Protein AF-A0AAV5VAQ1-F1 (afdb_monomer)

Nearest PDB structures (foldseek):
  6s1k-assembly1_I  TM=4.065E-01  e=3.344E+00  Escherichia coli str. K-12 substr. MG1655star

Secondary structure (DSSP, 8-state):
---HHHHHHHHHHHHHHHHHHHHHHHHHHHHHHGGGS-HHHHHHHHHHHHT-S-TT-HHHHHHHHHHHHHHHHHHHHHHHHHHHHT---THHHHHHHHHHHHHHHHHHHHHHHHHHHHHHHHHTT-

Structure (mmCIF, N/CA/C/O backbone):
data_AF-A0AAV5VAQ1-F1
#
_entry.id   AF-A0AAV5VAQ1-F1
#
loop_
_atom_site.group_PDB
_atom_site.id
_atom_site.type_symbol
_atom_site.label_atom_id
_atom_site.label_alt_id
_atom_site.label_comp_id
_atom_site.label_asym_id
_atom_site.label_entity_id
_atom_site.label_seq_id
_atom_site.pdbx_PDB_ins_code
_atom_site.Cartn_x
_atom_site.Cartn_y
_atom_site.Cartn_z
_atom_site.occupancy
_atom_site.B_iso_or_equiv
_atom_site.auth_seq_id
_atom_site.auth_comp_id
_atom_site.auth_asym_id
_atom_site.auth_atom_id
_atom_site.pdbx_PDB_model_num
ATOM 1 N N . ARG A 1 1 ? -19.054 -0.104 41.203 1.00 66.62 1 ARG A N 1
ATOM 2 C CA . ARG A 1 1 ? -19.266 -0.745 39.879 1.00 66.62 1 ARG A CA 1
ATOM 3 C C . ARG A 1 1 ? -19.371 0.367 38.848 1.00 66.62 1 ARG A C 1
ATOM 5 O O . ARG A 1 1 ? -20.098 1.313 39.109 1.00 66.62 1 ARG A O 1
ATOM 12 N N . ILE A 1 2 ? -18.631 0.283 37.744 1.00 75.50 2 ILE A N 1
ATOM 13 C CA . ILE A 1 2 ? -18.758 1.235 36.631 1.00 75.50 2 ILE A CA 1
ATOM 14 C C . ILE A 1 2 ? -20.146 1.049 35.999 1.00 75.50 2 ILE A C 1
ATOM 16 O O . ILE A 1 2 ? -20.552 -0.084 35.738 1.00 75.50 2 ILE A O 1
ATOM 20 N N . GLY A 1 3 ? -20.888 2.143 35.820 1.00 92.00 3 GLY A N 1
ATOM 21 C CA . GLY A 1 3 ? -22.182 2.131 35.137 1.00 92.00 3 GLY A CA 1
ATOM 22 C C . GLY A 1 3 ? -22.026 1.868 33.636 1.00 92.00 3 GLY A C 1
ATOM 23 O O . GLY A 1 3 ? -20.963 2.110 33.064 1.00 92.00 3 GLY A O 1
ATOM 24 N N . LYS A 1 4 ? -23.088 1.384 32.980 1.00 92.75 4 LYS A N 1
ATOM 25 C CA . LYS A 1 4 ? -23.080 1.040 31.543 1.00 92.75 4 LYS A CA 1
ATOM 26 C C . LYS A 1 4 ? -22.614 2.205 30.657 1.00 92.75 4 LYS A C 1
ATOM 28 O O . LYS A 1 4 ? -21.861 1.991 29.713 1.00 92.75 4 LYS A O 1
ATOM 33 N N . GLU A 1 5 ? -23.024 3.426 30.986 1.00 92.50 5 GLU A N 1
ATOM 34 C CA . GLU A 1 5 ? -22.645 4.647 30.263 1.00 92.50 5 GLU A CA 1
ATOM 35 C C . GLU A 1 5 ? -21.150 4.944 30.388 1.00 92.50 5 GLU A C 1
ATOM 37 O O . GLU A 1 5 ? -20.463 5.118 29.384 1.00 92.50 5 GLU A O 1
ATOM 42 N N . SER A 1 6 ? -20.621 4.906 31.612 1.00 91.81 6 SER A N 1
ATOM 43 C CA . SER A 1 6 ? -19.196 5.107 31.878 1.00 91.81 6 SER A CA 1
ATOM 44 C C . SER A 1 6 ? -18.329 4.033 31.211 1.00 91.81 6 SER A C 1
ATOM 46 O O . SER A 1 6 ? -17.266 4.346 30.684 1.00 91.81 6 SER A O 1
ATOM 48 N N . TYR A 1 7 ? -18.786 2.776 31.178 1.00 95.38 7 TYR A N 1
ATOM 49 C CA . TYR A 1 7 ? -18.093 1.707 30.454 1.00 95.38 7 TYR A CA 1
ATOM 50 C C . TYR A 1 7 ? -18.046 1.976 28.944 1.00 95.38 7 TYR A C 1
ATOM 52 O O . TYR A 1 7 ? -16.991 1.839 28.327 1.00 95.38 7 TYR A O 1
ATOM 60 N N . ASN A 1 8 ? -19.170 2.391 28.351 1.00 95.69 8 ASN A N 1
ATOM 61 C CA . ASN A 1 8 ? -19.233 2.706 26.924 1.00 95.69 8 ASN A CA 1
ATOM 62 C C . ASN A 1 8 ? -18.324 3.886 26.560 1.00 95.69 8 ASN A C 1
ATOM 64 O O . ASN A 1 8 ? -17.587 3.787 25.586 1.00 95.69 8 ASN A O 1
ATOM 68 N N . ALA A 1 9 ? -18.303 4.942 27.376 1.00 94.81 9 ALA A N 1
ATOM 69 C CA . ALA A 1 9 ? -17.424 6.089 27.155 1.00 94.81 9 ALA A CA 1
ATOM 70 C C . ALA A 1 9 ? -15.939 5.686 27.148 1.00 94.81 9 ALA A C 1
ATOM 72 O O . ALA A 1 9 ? -15.186 6.068 26.253 1.00 94.81 9 ALA A O 1
ATOM 73 N N . VAL A 1 10 ? -15.523 4.856 28.111 1.00 95.62 10 VAL A N 1
ATOM 74 C CA . VAL A 1 10 ? -14.151 4.331 28.175 1.00 95.62 10 VAL A CA 1
ATOM 75 C C . VAL A 1 10 ? -13.844 3.455 26.958 1.00 95.62 10 VAL A C 1
ATOM 77 O O . VAL A 1 10 ? -12.796 3.609 26.336 1.00 95.62 10 VAL A O 1
ATOM 80 N N . LYS A 1 11 ? -14.765 2.569 26.566 1.00 96.00 11 LYS A N 1
ATOM 81 C CA . LYS A 1 11 ? -14.611 1.706 25.385 1.00 96.00 11 LYS A CA 1
ATOM 82 C C . LYS A 1 11 ? -14.418 2.518 24.098 1.00 96.00 11 LYS A C 1
ATOM 84 O O . LYS A 1 11 ? -13.523 2.204 23.315 1.00 96.00 11 LYS A O 1
ATOM 89 N N . ASP A 1 12 ? -15.216 3.561 23.893 1.00 95.69 12 ASP A N 1
ATOM 90 C CA . ASP A 1 12 ? -15.135 4.401 22.696 1.00 95.69 12 ASP A CA 1
ATOM 91 C C . ASP A 1 12 ? -13.822 5.198 22.668 1.00 95.69 12 ASP A C 1
ATOM 93 O O . ASP A 1 12 ? -13.157 5.278 21.632 1.00 95.69 12 ASP A O 1
ATOM 97 N N . MET A 1 13 ? -13.381 5.699 23.826 1.00 95.94 13 MET A N 1
ATOM 98 C CA . MET A 1 13 ? -12.077 6.346 23.979 1.00 95.94 13 MET A CA 1
ATOM 99 C C . MET A 1 13 ? -10.922 5.396 23.634 1.00 95.94 13 MET A C 1
ATOM 101 O O . MET A 1 13 ? -10.037 5.758 22.856 1.00 95.94 13 MET A O 1
ATOM 105 N N . HIS A 1 14 ? -10.955 4.160 24.139 1.00 96.75 14 HIS A N 1
ATOM 106 C CA . HIS A 1 14 ? -9.964 3.138 23.797 1.00 96.75 14 HIS A CA 1
ATOM 107 C C . HIS A 1 14 ? -9.959 2.807 22.304 1.00 96.75 14 HIS A C 1
ATOM 109 O O . HIS A 1 14 ? -8.885 2.656 21.721 1.00 96.75 14 HIS A O 1
ATOM 115 N N . TYR A 1 15 ? -11.131 2.720 21.673 1.00 94.94 15 TYR A N 1
ATOM 116 C CA . TYR A 1 15 ? -11.226 2.474 20.237 1.00 94.94 15 TYR A CA 1
ATOM 117 C C . TYR A 1 15 ? -10.595 3.610 19.427 1.00 94.94 15 TYR A C 1
ATOM 119 O O . TYR A 1 15 ? -9.792 3.358 18.528 1.00 94.94 15 TYR A O 1
ATOM 127 N N . MET A 1 16 ? -10.885 4.864 19.780 1.00 94.25 16 MET A N 1
ATOM 128 C CA . MET A 1 16 ? -10.277 6.022 19.124 1.00 94.25 16 MET A CA 1
ATOM 129 C C . MET A 1 16 ? -8.755 6.023 19.275 1.00 94.25 16 MET A C 1
ATOM 131 O O . MET A 1 16 ? -8.039 6.211 18.291 1.00 94.25 16 MET A O 1
ATOM 135 N N . TRP A 1 17 ? -8.247 5.754 20.479 1.00 96.31 17 TRP A N 1
ATOM 136 C CA . TRP A 1 17 ? -6.809 5.634 20.724 1.00 96.31 17 TRP A CA 1
ATOM 137 C C . TRP A 1 17 ? -6.170 4.527 19.894 1.00 96.31 17 TRP A C 1
ATOM 139 O O . TRP A 1 17 ? -5.178 4.782 19.215 1.00 96.31 17 TRP A O 1
ATOM 149 N N . TYR A 1 18 ? -6.774 3.338 19.870 1.00 95.94 18 TYR A N 1
ATOM 150 C CA . TYR A 1 18 ? -6.328 2.234 19.025 1.00 95.94 18 TYR A CA 1
ATOM 151 C C . TYR A 1 18 ? -6.235 2.662 17.556 1.00 95.94 18 TYR A C 1
ATOM 153 O O . TYR A 1 18 ? -5.195 2.479 16.920 1.00 95.94 18 TYR A O 1
ATOM 161 N N . VAL A 1 19 ? -7.281 3.306 17.028 1.00 94.69 19 VAL A N 1
ATOM 162 C CA . VAL A 1 19 ? -7.300 3.742 15.629 1.00 94.69 19 VAL A CA 1
ATOM 163 C C . VAL A 1 19 ? -6.201 4.761 15.338 1.00 94.69 19 VAL A C 1
ATOM 165 O O . VAL A 1 19 ? -5.528 4.661 14.310 1.00 94.69 19 VAL A O 1
ATOM 168 N N . HIS A 1 20 ? -5.981 5.726 16.230 1.00 94.62 20 HIS A N 1
ATOM 169 C CA . HIS A 1 20 ? -4.923 6.722 16.072 1.00 94.62 20 HIS A CA 1
ATOM 170 C C . HIS A 1 20 ? -3.522 6.105 16.124 1.00 94.62 20 HIS A C 1
ATOM 172 O O . HIS A 1 20 ? -2.695 6.410 15.262 1.00 94.62 20 HIS A O 1
ATOM 178 N N . SER A 1 21 ? -3.265 5.211 17.081 1.00 96.69 21 SER A N 1
ATOM 179 C CA . SER A 1 21 ? -1.980 4.522 17.207 1.00 96.69 21 SER A CA 1
ATOM 180 C C . SER A 1 21 ? -1.673 3.676 15.974 1.00 96.69 21 SER A C 1
ATOM 182 O O . SER A 1 21 ? -0.585 3.782 15.411 1.00 96.69 21 SER A O 1
ATOM 184 N N . VAL A 1 22 ? -2.640 2.889 15.492 1.00 96.38 22 VAL A N 1
ATOM 185 C CA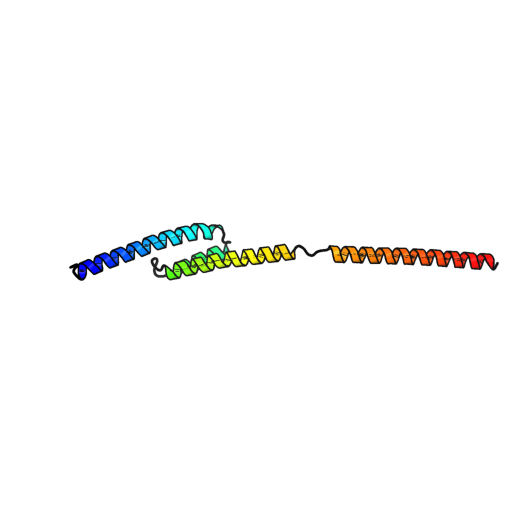 . VAL A 1 22 ? -2.434 2.052 14.302 1.00 96.38 22 VAL A CA 1
ATOM 186 C C . VAL A 1 22 ? -2.240 2.906 13.052 1.00 96.38 22 VAL A C 1
ATOM 188 O O . VAL A 1 22 ? -1.341 2.632 12.263 1.00 96.38 22 VAL A O 1
ATOM 191 N N . LYS A 1 23 ? -3.000 3.994 12.885 1.00 93.56 23 LYS A N 1
ATOM 192 C CA . LYS A 1 23 ? -2.779 4.939 11.780 1.00 93.56 23 LYS A CA 1
ATOM 193 C C . LYS A 1 23 ? -1.370 5.506 11.761 1.00 93.56 23 LYS A C 1
ATOM 195 O O . LYS A 1 23 ? -0.771 5.583 10.693 1.00 93.56 23 LYS A O 1
ATOM 200 N N . ALA A 1 24 ? -0.840 5.897 12.918 1.00 95.69 24 ALA A N 1
ATOM 201 C CA . ALA A 1 24 ? 0.518 6.417 13.002 1.00 95.69 24 ALA A CA 1
ATOM 202 C C . ALA A 1 24 ? 1.544 5.381 12.513 1.00 95.69 24 ALA A C 1
ATOM 204 O O . ALA A 1 24 ? 2.454 5.735 11.764 1.00 95.69 24 ALA A O 1
ATOM 205 N N . LEU A 1 25 ? 1.355 4.103 12.859 1.00 96.38 25 LEU A N 1
ATOM 206 C CA . LEU A 1 25 ? 2.195 3.007 12.368 1.00 96.38 25 LEU A CA 1
ATOM 207 C C . LEU A 1 25 ? 2.055 2.811 10.855 1.00 96.38 25 LEU A C 1
ATOM 209 O O . LEU A 1 25 ? 3.063 2.746 10.156 1.00 96.38 25 LEU A O 1
ATOM 213 N N . LEU A 1 26 ? 0.828 2.786 10.325 1.00 95.38 26 LEU A N 1
ATOM 214 C CA . LEU A 1 26 ? 0.597 2.662 8.880 1.00 95.38 26 LEU A CA 1
ATOM 215 C C . LEU A 1 26 ? 1.248 3.811 8.099 1.00 95.38 26 LEU A C 1
ATOM 217 O O . LEU A 1 26 ? 1.825 3.580 7.042 1.00 95.38 26 LEU A O 1
ATOM 221 N N . VAL A 1 27 ? 1.217 5.037 8.631 1.00 94.38 27 VAL A N 1
ATOM 222 C CA . VAL A 1 27 ? 1.897 6.195 8.028 1.00 94.38 27 VAL A CA 1
ATOM 223 C C . VAL A 1 27 ? 3.416 6.017 8.034 1.00 94.38 27 VAL A C 1
ATOM 225 O O . VAL A 1 27 ? 4.062 6.354 7.044 1.00 94.38 27 VAL A O 1
ATOM 228 N N . GLN A 1 28 ? 4.004 5.495 9.113 1.00 96.06 28 GLN A N 1
ATOM 229 C CA . GLN A 1 28 ? 5.444 5.210 9.152 1.00 96.06 28 GLN A CA 1
ATOM 230 C C . GLN A 1 28 ? 5.835 4.157 8.111 1.00 96.06 28 GLN A C 1
ATOM 232 O O . GLN A 1 28 ? 6.793 4.359 7.369 1.00 96.06 28 GLN A O 1
ATOM 237 N N . VAL A 1 29 ? 5.046 3.088 7.993 1.00 94.44 29 VAL A N 1
ATOM 238 C CA . VAL A 1 29 ? 5.236 2.051 6.969 1.00 94.44 29 VAL A CA 1
ATOM 239 C C . VAL A 1 29 ? 5.102 2.641 5.561 1.00 94.44 29 VAL A C 1
ATOM 241 O O . VAL A 1 29 ? 5.953 2.402 4.708 1.00 94.44 29 VAL A O 1
ATOM 244 N N . ALA A 1 30 ? 4.087 3.474 5.319 1.00 94.19 30 ALA A N 1
ATOM 245 C CA . ALA A 1 30 ? 3.891 4.148 4.037 1.00 94.19 30 ALA A CA 1
ATOM 246 C C . ALA A 1 30 ? 5.094 5.025 3.659 1.00 94.19 30 ALA A C 1
ATOM 248 O O . ALA A 1 30 ? 5.569 4.953 2.529 1.00 94.19 30 ALA A O 1
ATOM 249 N N . LYS A 1 31 ? 5.634 5.802 4.609 1.00 95.12 31 LYS A N 1
ATOM 250 C CA . LYS A 1 31 ? 6.838 6.628 4.400 1.00 95.12 31 LYS A CA 1
ATOM 251 C C . LYS A 1 31 ? 8.064 5.808 4.006 1.00 95.12 31 LYS A C 1
ATOM 253 O O . LYS A 1 31 ? 8.932 6.325 3.313 1.00 95.12 31 LYS A O 1
ATOM 258 N N . GLU A 1 32 ? 8.151 4.558 4.446 1.00 93.56 32 GLU A N 1
ATOM 259 C CA . GLU A 1 32 ? 9.253 3.668 4.087 1.00 93.56 32 GLU A CA 1
ATOM 260 C C . GLU A 1 32 ? 9.060 3.002 2.714 1.00 93.56 32 GLU A C 1
ATOM 262 O O . GLU A 1 32 ? 10.039 2.716 2.020 1.00 93.56 32 GLU A O 1
ATOM 267 N N . ILE A 1 33 ? 7.806 2.731 2.338 1.00 92.62 33 ILE A N 1
ATOM 268 C CA . ILE A 1 33 ? 7.431 2.028 1.104 1.00 92.62 33 ILE A CA 1
ATOM 269 C C . ILE A 1 33 ? 7.387 2.981 -0.089 1.00 92.62 33 ILE A C 1
ATOM 271 O O . ILE A 1 33 ? 8.021 2.696 -1.101 1.00 92.62 33 ILE A O 1
ATOM 275 N N . VAL A 1 34 ? 6.667 4.102 0.025 1.00 92.88 34 VAL A N 1
ATOM 276 C CA . VAL A 1 34 ? 6.358 5.006 -1.099 1.00 92.88 34 VAL A CA 1
ATOM 277 C C . VAL A 1 34 ? 7.609 5.452 -1.867 1.00 92.88 34 VAL A C 1
ATOM 279 O O . VAL A 1 34 ? 7.618 5.280 -3.081 1.00 92.88 34 VAL A O 1
ATOM 282 N N . PRO A 1 35 ? 8.712 5.889 -1.223 1.00 93.44 35 PRO A N 1
ATOM 283 C CA . PRO A 1 35 ? 9.918 6.310 -1.946 1.00 93.44 35 PRO A CA 1
ATOM 284 C C . PRO A 1 35 ? 10.617 5.195 -2.738 1.00 93.44 35 PRO A C 1
ATOM 286 O O . PRO A 1 35 ? 11.531 5.467 -3.510 1.00 93.44 35 PRO A O 1
ATOM 289 N N . LYS A 1 36 ? 10.259 3.931 -2.492 1.00 92.38 36 LYS A N 1
ATOM 290 C CA . LYS A 1 36 ? 10.841 2.751 -3.143 1.00 92.38 36 LYS A CA 1
ATOM 291 C C . LYS A 1 36 ? 9.926 2.181 -4.236 1.00 92.38 36 LYS A C 1
ATOM 293 O O . LYS A 1 36 ? 10.314 1.211 -4.894 1.00 92.38 36 LYS A O 1
ATOM 298 N N . LEU A 1 37 ? 8.720 2.727 -4.401 1.00 91.75 37 LEU A N 1
ATOM 299 C CA . LEU A 1 37 ? 7.829 2.403 -5.512 1.00 91.75 37 LEU A CA 1
ATOM 300 C C . LEU A 1 37 ? 8.312 3.115 -6.781 1.00 91.75 37 LEU A C 1
ATOM 302 O O . LEU A 1 37 ? 9.042 4.099 -6.717 1.00 91.75 37 LEU A O 1
ATOM 306 N N . ASN A 1 38 ? 7.928 2.597 -7.947 1.00 90.81 38 ASN A N 1
ATOM 307 C CA . ASN A 1 38 ? 8.030 3.373 -9.182 1.00 90.81 38 ASN A CA 1
ATOM 308 C C . ASN A 1 38 ? 6.735 4.167 -9.406 1.00 90.81 38 ASN A C 1
ATOM 310 O O . ASN A 1 38 ? 5.743 3.929 -8.723 1.00 90.81 38 ASN A O 1
ATOM 314 N N . GLU A 1 39 ? 6.726 5.014 -10.432 1.00 92.69 39 GLU A N 1
ATOM 315 C CA . GLU A 1 39 ? 5.584 5.876 -10.757 1.00 92.69 39 GLU A CA 1
ATOM 316 C C . GLU A 1 39 ? 4.257 5.110 -10.901 1.00 92.69 39 GLU A C 1
ATOM 318 O O . GLU A 1 39 ? 3.253 5.514 -10.317 1.00 92.69 39 GLU A O 1
ATOM 323 N N . ASP A 1 40 ? 4.243 3.971 -11.607 1.00 92.88 40 ASP A N 1
ATOM 324 C CA . ASP A 1 40 ? 3.013 3.180 -11.782 1.00 92.88 40 ASP A CA 1
ATOM 325 C C . ASP A 1 40 ? 2.504 2.604 -10.455 1.00 92.88 40 ASP A C 1
ATOM 327 O O . ASP A 1 40 ? 1.336 2.758 -10.107 1.00 92.88 40 ASP A O 1
ATOM 331 N N . SER A 1 41 ? 3.389 1.963 -9.685 1.00 93.75 41 SER A N 1
ATOM 332 C CA . SER A 1 41 ? 3.029 1.336 -8.412 1.00 93.75 41 SER A CA 1
ATOM 333 C C . SER A 1 41 ? 2.664 2.372 -7.345 1.00 93.75 41 SER A C 1
ATOM 335 O O . SER A 1 41 ? 1.800 2.111 -6.511 1.00 93.75 41 SER A O 1
ATOM 337 N N . GLU A 1 42 ? 3.275 3.558 -7.376 1.00 95.00 42 GLU A N 1
ATOM 338 C CA . GLU A 1 42 ? 2.884 4.688 -6.533 1.00 95.00 42 GLU A CA 1
ATOM 339 C C . GLU A 1 42 ? 1.492 5.205 -6.911 1.00 95.00 42 GLU A C 1
ATOM 341 O O . GLU A 1 42 ? 0.645 5.407 -6.037 1.00 95.00 42 GLU A O 1
ATOM 346 N N . ARG A 1 43 ? 1.209 5.355 -8.209 1.00 96.00 43 ARG A N 1
ATOM 347 C CA . ARG A 1 43 ? -0.113 5.762 -8.694 1.00 96.00 43 ARG A CA 1
ATOM 348 C C . ARG A 1 43 ? -1.195 4.765 -8.283 1.00 96.00 43 ARG A C 1
ATOM 350 O O . ARG A 1 43 ? -2.238 5.185 -7.779 1.00 96.00 43 ARG A O 1
ATOM 357 N N . ASP A 1 44 ? -0.948 3.470 -8.455 1.00 95.81 44 ASP A N 1
ATOM 358 C CA . ASP A 1 44 ? -1.878 2.410 -8.057 1.00 95.81 44 ASP A CA 1
ATOM 359 C C . ASP A 1 44 ? -2.122 2.415 -6.545 1.00 95.81 44 ASP A C 1
ATOM 361 O O . ASP A 1 44 ? -3.267 2.325 -6.094 1.00 95.81 44 ASP A O 1
ATOM 365 N N . PHE A 1 45 ? -1.065 2.619 -5.754 1.00 95.69 45 PHE A N 1
ATOM 366 C CA . PHE A 1 45 ? -1.170 2.760 -4.306 1.00 95.69 45 PHE A CA 1
ATOM 367 C C . PHE A 1 45 ? -2.049 3.957 -3.902 1.00 95.69 45 PHE A C 1
ATOM 369 O O . PHE A 1 45 ? -2.965 3.809 -3.088 1.00 95.69 45 PHE A O 1
ATOM 376 N N . LEU A 1 46 ? -1.838 5.132 -4.505 1.00 94.94 46 LEU A N 1
ATOM 377 C CA . LEU A 1 46 ? -2.653 6.325 -4.241 1.00 94.94 46 LEU A CA 1
ATOM 378 C C . LEU A 1 46 ? -4.114 6.138 -4.674 1.00 94.94 46 LEU A C 1
ATOM 380 O O . LEU A 1 46 ? -5.032 6.566 -3.971 1.00 94.94 46 LEU A O 1
ATOM 384 N N . LEU A 1 47 ? -4.353 5.471 -5.806 1.00 96.50 47 LEU A N 1
ATOM 385 C CA . LEU A 1 47 ? -5.702 5.122 -6.256 1.00 96.50 47 LEU A CA 1
ATOM 386 C C . LEU A 1 47 ? -6.391 4.154 -5.290 1.00 96.50 47 LEU A C 1
ATOM 388 O O . LEU A 1 47 ? -7.576 4.333 -5.005 1.00 96.50 47 LEU A O 1
ATOM 392 N N . CYS A 1 48 ? -5.664 3.170 -4.757 1.00 96.56 48 CYS A N 1
ATOM 393 C CA . CYS A 1 48 ? -6.179 2.257 -3.741 1.00 96.56 48 CYS A CA 1
ATOM 394 C C . CYS A 1 48 ? -6.624 3.024 -2.488 1.00 96.56 48 CYS A C 1
ATOM 396 O O . CYS A 1 48 ? -7.766 2.874 -2.050 1.00 96.56 48 CYS A O 1
ATOM 398 N N . LEU A 1 49 ? -5.780 3.930 -1.975 1.00 94.75 49 LEU A N 1
ATOM 399 C CA . LEU A 1 49 ? -6.113 4.764 -0.815 1.00 94.75 49 LEU A CA 1
ATOM 400 C C . LEU A 1 49 ? -7.328 5.671 -1.061 1.00 94.75 49 LEU A C 1
ATOM 402 O O . LEU A 1 49 ? -8.188 5.794 -0.190 1.00 94.75 49 LEU A O 1
ATOM 406 N N . ASN A 1 50 ? -7.443 6.269 -2.250 1.00 95.06 50 ASN A N 1
ATOM 407 C CA . ASN A 1 50 ? -8.564 7.151 -2.596 1.00 95.06 50 ASN A CA 1
ATOM 408 C C . ASN A 1 50 ? -9.922 6.431 -2.658 1.00 95.06 50 ASN A C 1
ATOM 410 O O . ASN A 1 50 ? -10.959 7.071 -2.494 1.00 95.06 50 ASN A O 1
ATOM 414 N N . ARG A 1 51 ? -9.946 5.108 -2.868 1.00 95.94 51 ARG A N 1
ATOM 415 C CA . ARG A 1 51 ? -11.184 4.301 -2.872 1.00 95.94 51 ARG A CA 1
ATOM 416 C C . ARG A 1 51 ? -11.704 3.988 -1.467 1.00 95.94 51 ARG A C 1
ATOM 418 O O . ARG A 1 51 ? -12.810 3.460 -1.319 1.00 95.94 51 ARG A O 1
ATOM 425 N N . ILE A 1 52 ? -10.930 4.280 -0.424 1.00 94.81 52 ILE A N 1
ATOM 426 C CA . ILE A 1 52 ? -11.328 4.025 0.957 1.00 94.81 52 ILE A CA 1
ATOM 427 C C . ILE A 1 52 ? -12.297 5.124 1.409 1.00 94.81 52 ILE A C 1
ATOM 429 O O . ILE A 1 52 ? -11.895 6.240 1.727 1.00 94.81 52 ILE A O 1
ATOM 433 N N . ALA A 1 53 ? -13.588 4.790 1.478 1.00 92.38 53 ALA A N 1
ATOM 434 C CA . ALA A 1 53 ? -14.640 5.729 1.879 1.00 92.38 53 ALA A CA 1
ATOM 435 C C . ALA A 1 53 ? -14.441 6.281 3.303 1.00 92.38 53 ALA A C 1
ATOM 437 O O . ALA A 1 53 ? -14.713 7.449 3.575 1.00 92.38 53 ALA A O 1
ATOM 438 N N . VAL A 1 54 ? -13.953 5.440 4.218 1.00 92.12 54 VAL A N 1
ATOM 439 C CA . VAL A 1 54 ? -13.779 5.785 5.628 1.00 92.12 54 VAL A CA 1
ATOM 440 C C . VAL A 1 54 ? -12.294 5.891 5.947 1.00 92.12 54 VAL A C 1
ATOM 442 O O . VAL A 1 54 ? -11.590 4.891 6.027 1.00 92.12 54 VAL A O 1
ATOM 445 N N . LYS A 1 55 ? -11.806 7.104 6.222 1.00 84.56 55 LYS A N 1
ATOM 446 C CA . LYS A 1 55 ? -10.382 7.348 6.529 1.00 84.56 55 LYS A CA 1
ATOM 447 C C . LYS A 1 55 ? -9.880 6.615 7.779 1.00 84.56 55 LYS A C 1
ATOM 449 O O . LYS A 1 55 ? -8.683 6.631 8.046 1.00 84.56 55 LYS A O 1
ATOM 454 N N . THR A 1 56 ? -10.761 6.083 8.627 1.00 87.69 56 THR A N 1
ATOM 455 C CA . THR A 1 56 ? -10.421 5.250 9.797 1.00 87.69 56 THR A CA 1
ATOM 456 C C . THR A 1 56 ? -10.355 3.757 9.492 1.00 87.69 56 THR A C 1
ATOM 458 O O . THR A 1 56 ? -10.038 2.988 10.394 1.00 87.69 56 THR A O 1
ATOM 461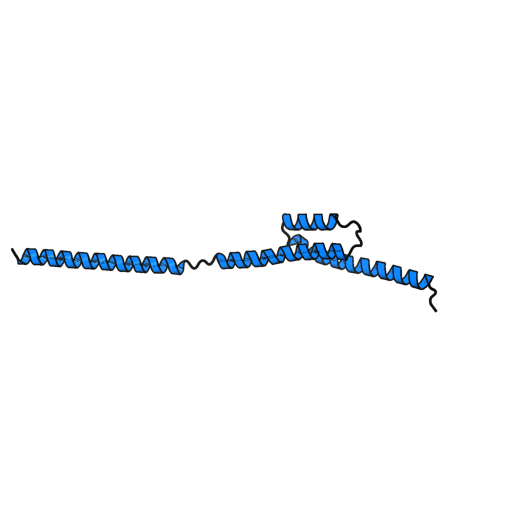 N N . ASP A 1 57 ? -10.590 3.343 8.246 1.00 94.38 57 ASP A N 1
ATOM 462 C CA . ASP A 1 57 ? -10.505 1.947 7.829 1.00 94.38 57 ASP A CA 1
ATOM 463 C C . ASP A 1 57 ? -9.044 1.486 7.747 1.00 94.38 57 ASP A C 1
ATOM 465 O O . ASP A 1 57 ? -8.346 1.627 6.739 1.00 94.38 57 ASP A O 1
ATOM 469 N N . ILE A 1 58 ? -8.582 0.939 8.866 1.00 94.50 58 ILE A N 1
ATOM 470 C CA . ILE A 1 58 ? -7.247 0.365 9.030 1.00 94.50 58 ILE A CA 1
ATOM 471 C C . ILE A 1 58 ? -7.049 -0.830 8.105 1.00 94.50 58 ILE A C 1
ATOM 473 O O . ILE A 1 58 ? -5.963 -0.994 7.555 1.00 94.50 58 ILE A O 1
ATOM 477 N N . VAL A 1 59 ? -8.080 -1.658 7.928 1.00 95.06 59 VAL A N 1
ATOM 478 C CA . VAL A 1 59 ? -7.972 -2.923 7.199 1.00 95.06 59 VAL A CA 1
ATOM 479 C C . VAL A 1 59 ? -7.709 -2.637 5.730 1.00 95.06 59 VAL A C 1
ATOM 481 O O . VAL A 1 59 ? -6.686 -3.073 5.206 1.00 95.06 59 VAL A O 1
ATOM 484 N N . ARG A 1 60 ? -8.547 -1.824 5.082 1.00 96.19 60 ARG A N 1
ATOM 485 C CA . ARG A 1 60 ? -8.336 -1.459 3.674 1.00 96.19 60 ARG A CA 1
ATOM 486 C C . ARG A 1 60 ? -7.039 -0.687 3.466 1.00 96.19 60 ARG A C 1
ATOM 488 O O . ARG A 1 60 ? -6.314 -0.958 2.516 1.00 96.19 60 ARG A O 1
ATOM 495 N N . THR A 1 61 ? -6.701 0.221 4.384 1.00 95.62 61 THR A N 1
ATOM 496 C CA . THR A 1 61 ? -5.427 0.955 4.310 1.00 95.62 61 THR A CA 1
ATOM 497 C C . THR A 1 61 ? -4.236 -0.007 4.373 1.00 95.62 61 THR A C 1
ATOM 499 O O . THR A 1 61 ? -3.282 0.133 3.609 1.00 95.62 61 THR A O 1
ATOM 502 N N . SER A 1 62 ? -4.296 -1.013 5.252 1.00 96.06 62 SER A N 1
ATOM 503 C CA . SER A 1 62 ? -3.255 -2.037 5.371 1.00 96.06 62 SER A CA 1
ATOM 504 C C . SER A 1 62 ? -3.155 -2.920 4.124 1.00 96.06 62 SER A C 1
ATOM 506 O O . SER A 1 62 ? -2.044 -3.212 3.693 1.00 96.06 62 SER A O 1
ATOM 508 N N . GLN A 1 63 ? -4.283 -3.266 3.494 1.00 96.75 63 GLN A N 1
ATOM 509 C CA . GLN A 1 63 ? -4.311 -4.040 2.250 1.00 96.75 63 GLN A CA 1
ATOM 510 C C . GLN A 1 63 ? -3.610 -3.287 1.114 1.00 96.75 63 GLN A C 1
ATOM 512 O O . GLN A 1 63 ? -2.691 -3.836 0.512 1.00 96.75 63 GLN A O 1
ATOM 517 N N . CYS A 1 64 ? -3.933 -2.003 0.914 1.00 96.31 64 CYS A N 1
ATOM 518 C CA . CYS A 1 64 ? -3.248 -1.166 -0.077 1.00 96.31 64 CYS A CA 1
ATOM 519 C C . CYS A 1 64 ? -1.727 -1.111 0.165 1.00 96.31 64 CYS A C 1
ATOM 521 O O . CYS A 1 64 ? -0.937 -1.170 -0.776 1.00 96.31 64 CYS A O 1
ATOM 523 N N . LEU A 1 65 ? -1.293 -1.012 1.430 1.00 95.69 65 LEU A N 1
ATOM 524 C CA . LEU A 1 65 ? 0.133 -1.019 1.784 1.00 95.69 65 LEU A CA 1
ATOM 525 C C . LEU A 1 65 ? 0.807 -2.368 1.510 1.00 95.69 65 LEU A C 1
ATOM 527 O O . LEU A 1 65 ? 1.962 -2.398 1.084 1.00 95.69 65 LEU A O 1
ATOM 531 N N . MET A 1 66 ? 0.112 -3.479 1.757 1.00 95.25 66 MET A N 1
ATOM 532 C CA . MET A 1 66 ? 0.627 -4.819 1.478 1.00 95.25 66 MET A CA 1
ATOM 533 C C . MET A 1 66 ? 0.791 -5.059 -0.022 1.00 95.25 66 MET A C 1
ATOM 535 O O . MET A 1 66 ? 1.853 -5.523 -0.430 1.00 95.25 66 MET A O 1
ATOM 539 N N . GLU A 1 67 ? -0.197 -4.679 -0.832 1.00 94.56 67 GLU A N 1
ATOM 540 C CA . GLU A 1 67 ? -0.129 -4.765 -2.298 1.00 94.56 67 GLU A CA 1
ATOM 541 C C . GLU A 1 67 ? 1.020 -3.908 -2.852 1.00 94.56 67 GLU A C 1
ATOM 543 O O . GLU A 1 67 ? 1.839 -4.376 -3.650 1.00 94.56 67 GLU A O 1
ATOM 548 N N . ALA A 1 68 ? 1.158 -2.672 -2.356 1.00 94.44 68 ALA A N 1
ATOM 549 C CA . ALA A 1 68 ? 2.275 -1.804 -2.712 1.00 94.44 68 ALA A CA 1
ATOM 550 C C . ALA A 1 68 ? 3.626 -2.449 -2.358 1.00 94.44 68 ALA A C 1
ATOM 552 O O . ALA A 1 68 ? 4.537 -2.489 -3.188 1.00 94.44 68 ALA A O 1
ATOM 553 N N . ARG A 1 69 ? 3.755 -3.033 -1.160 1.00 93.31 69 ARG A N 1
ATOM 554 C CA . ARG A 1 69 ? 4.968 -3.750 -0.739 1.00 93.31 69 ARG A CA 1
ATOM 555 C C . ARG A 1 69 ? 5.256 -4.970 -1.613 1.00 93.31 69 ARG A C 1
ATOM 557 O O . ARG A 1 69 ? 6.413 -5.216 -1.954 1.00 93.31 69 ARG A O 1
ATOM 564 N N . GLU A 1 70 ? 4.234 -5.737 -1.971 1.00 91.56 70 GLU A N 1
ATOM 565 C CA . GLU A 1 70 ? 4.380 -6.922 -2.814 1.00 91.56 70 GLU A CA 1
ATOM 566 C C . GLU A 1 70 ? 4.937 -6.547 -4.191 1.00 91.56 70 GLU A C 1
ATOM 568 O O . GLU A 1 70 ? 5.919 -7.149 -4.637 1.00 91.56 70 GLU A O 1
ATOM 573 N N . SER A 1 71 ? 4.431 -5.462 -4.788 1.00 88.62 71 SER A N 1
ATOM 574 C CA . SER A 1 71 ? 4.915 -4.947 -6.076 1.00 88.62 71 SER A CA 1
ATOM 575 C C . SER A 1 71 ? 6.427 -4.654 -6.087 1.00 88.62 71 SER A C 1
ATOM 577 O O . SER A 1 71 ? 7.099 -4.842 -7.107 1.00 88.62 71 SER A O 1
ATOM 579 N N . MET A 1 72 ? 7.004 -4.282 -4.937 1.00 85.31 72 MET A N 1
ATOM 580 C CA . MET A 1 72 ? 8.449 -4.095 -4.777 1.00 85.31 72 MET A CA 1
ATOM 581 C C . MET A 1 72 ? 9.209 -5.426 -4.754 1.00 85.31 72 M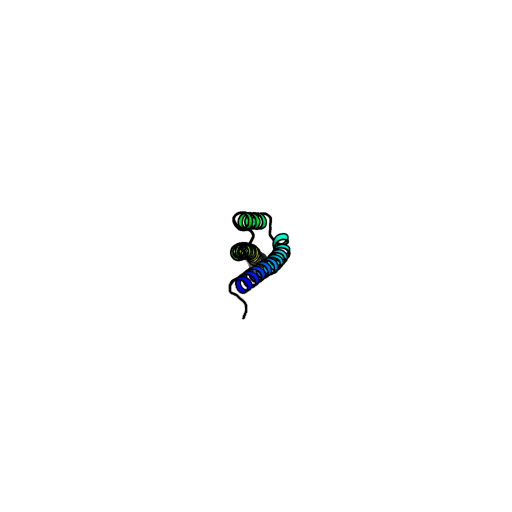ET A C 1
ATOM 583 O O . MET A 1 72 ? 10.289 -5.548 -5.337 1.00 85.31 72 MET A O 1
ATOM 587 N N . THR A 1 73 ? 8.670 -6.436 -4.070 1.00 78.94 73 THR A N 1
ATOM 588 C CA . THR A 1 73 ? 9.316 -7.753 -3.939 1.00 78.94 73 THR A CA 1
ATOM 589 C C . THR A 1 73 ? 9.329 -8.525 -5.257 1.00 78.94 73 THR A C 1
ATOM 591 O O . THR A 1 73 ? 10.350 -9.118 -5.621 1.00 78.94 73 THR A O 1
ATOM 594 N N . THR A 1 74 ? 8.252 -8.446 -6.041 1.00 73.25 74 THR A N 1
ATOM 595 C CA . THR A 1 74 ? 8.191 -9.060 -7.373 1.00 73.25 74 THR A CA 1
ATOM 596 C C . THR A 1 74 ? 9.196 -8.417 -8.332 1.00 73.25 74 THR A C 1
ATOM 598 O O . THR A 1 74 ? 9.754 -9.092 -9.192 1.00 73.25 74 THR A O 1
ATOM 601 N N . ARG A 1 75 ? 9.495 -7.121 -8.178 1.00 64.94 75 ARG A N 1
ATOM 602 C CA . ARG A 1 75 ? 10.556 -6.456 -8.955 1.00 64.94 75 ARG A CA 1
ATOM 603 C C . ARG A 1 75 ? 11.949 -6.895 -8.545 1.00 64.94 75 ARG A C 1
ATOM 605 O O . ARG A 1 75 ? 12.761 -7.146 -9.425 1.00 64.94 75 ARG A O 1
ATOM 612 N N . ARG A 1 76 ? 12.228 -7.024 -7.244 1.00 61.56 76 ARG A N 1
ATOM 613 C CA . ARG A 1 76 ? 13.529 -7.533 -6.772 1.00 61.56 76 ARG A CA 1
ATOM 614 C C . ARG A 1 76 ? 13.823 -8.910 -7.353 1.00 61.56 76 ARG A C 1
ATOM 616 O O . ARG A 1 76 ? 14.871 -9.094 -7.952 1.00 61.56 76 ARG A O 1
ATOM 623 N N . THR A 1 77 ? 12.853 -9.818 -7.293 1.00 62.03 77 THR A N 1
ATOM 624 C CA . THR A 1 77 ? 13.002 -11.164 -7.868 1.00 62.03 77 THR A CA 1
ATOM 625 C C . THR A 1 77 ? 13.100 -11.152 -9.397 1.00 62.03 77 THR A C 1
ATOM 627 O O . THR A 1 77 ? 13.838 -11.957 -9.961 1.00 62.03 77 THR A O 1
ATOM 630 N N . LYS A 1 78 ? 12.411 -10.237 -10.097 1.00 59.69 78 LYS A N 1
ATOM 631 C CA . LYS A 1 78 ? 12.592 -10.042 -11.549 1.00 59.69 78 LYS A CA 1
ATOM 632 C C . LYS A 1 78 ? 13.984 -9.507 -11.889 1.00 59.69 78 LYS A C 1
ATOM 634 O O . LYS A 1 78 ? 14.611 -10.068 -12.775 1.00 59.69 78 LYS A O 1
ATOM 639 N N . ASN A 1 79 ? 14.489 -8.503 -11.172 1.00 56.12 79 ASN A N 1
ATOM 640 C CA . ASN A 1 79 ? 15.832 -7.954 -11.378 1.00 56.12 79 ASN A CA 1
ATOM 641 C C . ASN A 1 79 ? 16.930 -8.964 -11.019 1.00 56.12 79 ASN A C 1
ATOM 643 O O . ASN A 1 79 ? 17.912 -9.060 -11.745 1.00 56.12 79 ASN A O 1
ATOM 647 N N . GLU A 1 80 ? 16.760 -9.769 -9.968 1.00 56.34 80 GLU A N 1
ATOM 648 C CA . GLU A 1 80 ? 17.670 -10.878 -9.645 1.00 56.34 80 GLU A CA 1
ATOM 649 C C . GLU A 1 80 ? 17.678 -11.937 -10.751 1.00 56.34 80 GLU A C 1
ATOM 651 O O . GLU A 1 80 ? 18.744 -12.367 -11.190 1.00 56.34 80 GLU A O 1
ATOM 656 N N . LYS A 1 81 ? 16.502 -12.307 -11.275 1.00 55.34 81 LYS A N 1
ATOM 657 C CA . LYS A 1 81 ? 16.401 -13.223 -12.418 1.00 55.34 81 LYS A CA 1
ATOM 658 C C . LYS A 1 81 ? 17.023 -12.627 -13.680 1.00 55.34 81 LYS A C 1
ATOM 660 O O . LYS A 1 81 ? 17.741 -13.336 -14.377 1.00 55.34 81 LYS A O 1
ATOM 665 N N . GLN A 1 82 ? 16.817 -11.341 -13.956 1.00 52.47 82 GLN A N 1
ATOM 666 C CA . GLN A 1 82 ? 17.388 -10.657 -15.119 1.00 52.47 82 GLN A CA 1
ATOM 667 C C . GLN A 1 82 ? 18.916 -10.510 -15.004 1.00 52.47 82 GLN A C 1
ATOM 669 O O . GLN A 1 82 ? 19.621 -10.711 -15.987 1.00 52.47 82 GLN A O 1
ATOM 674 N N . MET A 1 83 ? 19.440 -10.268 -13.798 1.00 49.72 83 MET A N 1
ATOM 675 C CA . MET A 1 83 ? 20.878 -10.234 -13.518 1.00 49.72 83 MET A CA 1
ATOM 676 C C . M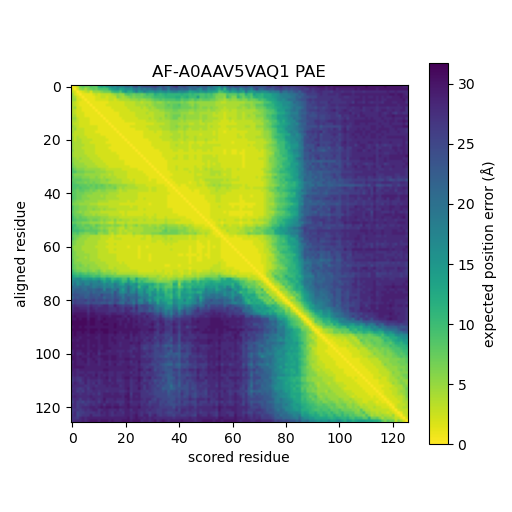ET A 1 83 ? 21.511 -11.634 -13.592 1.00 49.72 83 MET A C 1
ATOM 678 O O . MET A 1 83 ? 22.613 -11.772 -14.115 1.00 49.72 83 MET A O 1
ATOM 682 N N . SER A 1 84 ? 20.791 -12.688 -13.182 1.00 51.44 84 SER A N 1
ATOM 683 C CA . SER A 1 84 ? 21.213 -14.083 -13.404 1.00 51.44 84 SER A CA 1
ATOM 684 C C . SER A 1 84 ? 21.134 -14.506 -14.879 1.00 51.44 84 SER A C 1
ATOM 686 O O . SER A 1 84 ? 21.941 -15.305 -15.337 1.00 51.44 84 SER A O 1
ATOM 688 N N . SER A 1 85 ? 20.204 -13.924 -15.644 1.00 48.41 85 SER A N 1
ATOM 689 C CA . SER A 1 85 ? 20.025 -14.173 -17.078 1.00 48.41 85 SER A CA 1
ATOM 690 C C . SER A 1 85 ? 21.047 -13.435 -17.945 1.00 48.41 85 SER A C 1
ATOM 692 O O . SER A 1 85 ? 21.219 -13.812 -19.101 1.00 48.41 85 SER A O 1
ATOM 694 N N . PHE A 1 86 ? 21.703 -12.388 -17.433 1.00 42.75 86 PHE A N 1
ATOM 695 C CA . PHE A 1 86 ? 22.723 -11.645 -18.179 1.00 42.75 86 PHE A CA 1
ATOM 696 C C . PHE A 1 86 ? 24.104 -12.321 -18.141 1.00 42.75 86 PHE A C 1
ATOM 698 O O . PHE A 1 86 ? 24.967 -12.003 -18.955 1.00 42.75 86 PHE A O 1
ATOM 705 N N . VAL A 1 87 ? 24.309 -13.320 -17.277 1.00 50.16 87 VAL A N 1
ATOM 706 C CA . VAL A 1 87 ? 25.444 -14.246 -17.400 1.00 50.16 87 VAL A CA 1
ATOM 707 C C . VAL A 1 87 ? 25.040 -15.383 -18.339 1.00 50.16 87 VAL A C 1
ATOM 709 O O . VAL A 1 87 ? 24.931 -16.542 -17.955 1.00 50.16 87 VAL A O 1
ATOM 712 N N . VAL A 1 88 ? 24.795 -15.050 -19.607 1.00 49.25 88 VAL A N 1
ATOM 713 C CA . VAL A 1 88 ? 24.931 -16.053 -20.665 1.00 49.25 88 VAL A CA 1
ATOM 714 C C . VAL A 1 88 ? 26.430 -16.309 -20.772 1.00 49.25 88 VAL A C 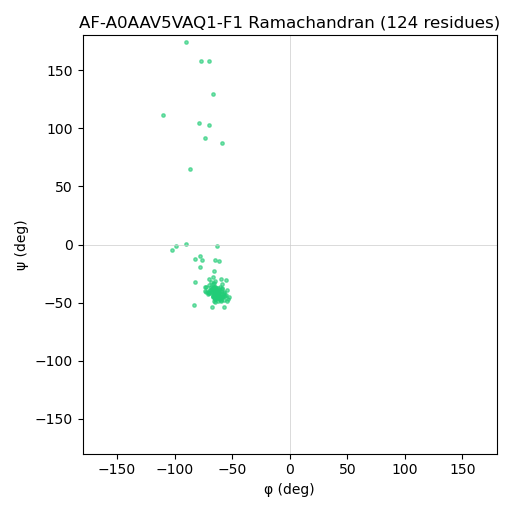1
ATOM 716 O O . VAL A 1 88 ? 27.175 -15.473 -21.283 1.00 49.25 88 VAL A O 1
ATOM 719 N N . ASP A 1 89 ? 26.885 -17.431 -20.213 1.00 53.06 89 ASP A N 1
ATOM 720 C CA . ASP A 1 89 ? 28.260 -17.915 -20.327 1.00 53.06 89 ASP A CA 1
ATOM 721 C C . ASP A 1 89 ? 28.596 -18.129 -21.818 1.00 53.06 89 ASP A C 1
ATOM 723 O O . ASP A 1 89 ? 28.475 -19.214 -22.384 1.00 53.06 89 ASP A O 1
ATOM 727 N N . ASN A 1 90 ? 29.067 -17.063 -22.469 1.00 53.16 90 ASN A N 1
ATOM 728 C CA . ASN A 1 90 ? 29.586 -17.052 -23.840 1.00 53.16 90 ASN A CA 1
ATOM 729 C C . ASN A 1 90 ? 30.843 -17.933 -24.009 1.00 53.16 90 ASN A C 1
ATOM 731 O O . ASN A 1 90 ? 31.386 -18.058 -25.105 1.00 53.16 90 ASN A O 1
ATOM 735 N N . LYS A 1 91 ? 31.323 -18.564 -22.929 1.00 53.94 91 LYS A N 1
ATOM 736 C CA . LYS A 1 91 ? 32.499 -19.440 -22.931 1.00 53.94 91 LYS A CA 1
ATOM 737 C C . LYS A 1 91 ? 32.298 -20.694 -23.779 1.00 53.94 91 LYS A C 1
ATOM 739 O O . LYS A 1 91 ? 33.235 -21.094 -24.462 1.00 53.94 91 LYS A O 1
ATOM 744 N N . ALA A 1 92 ? 31.096 -21.278 -23.780 1.00 56.00 92 ALA A N 1
ATOM 745 C CA . ALA A 1 92 ? 30.826 -22.506 -24.532 1.00 56.00 92 ALA A CA 1
ATOM 746 C C . ALA A 1 92 ? 30.945 -22.291 -26.054 1.00 56.00 92 ALA A C 1
ATOM 748 O O . ALA A 1 92 ? 31.582 -23.083 -26.745 1.00 56.00 92 ALA A O 1
ATOM 749 N N . ASN A 1 93 ? 30.422 -21.169 -26.556 1.00 58.56 93 ASN A N 1
ATOM 750 C CA . ASN A 1 93 ? 30.436 -20.833 -27.983 1.00 58.56 93 ASN A CA 1
ATOM 751 C C . ASN A 1 93 ? 31.843 -20.411 -28.469 1.00 58.56 93 ASN A C 1
ATOM 753 O O . ASN A 1 93 ? 32.287 -20.767 -29.561 1.00 58.56 93 ASN A O 1
ATOM 757 N N . GLU A 1 94 ? 32.603 -19.705 -27.623 1.00 61.50 94 GLU A N 1
ATOM 758 C CA . GLU A 1 94 ? 33.991 -19.320 -27.914 1.00 61.50 94 GLU A CA 1
ATOM 759 C C . GLU A 1 94 ? 34.926 -20.544 -27.990 1.00 61.50 94 GLU A C 1
ATOM 761 O O . GLU A 1 94 ? 35.844 -20.597 -28.817 1.00 61.50 94 GLU A O 1
ATOM 766 N N . GLU A 1 95 ? 34.708 -21.546 -27.134 1.00 66.94 95 GLU A N 1
ATOM 767 C CA . GLU A 1 95 ? 35.528 -22.756 -27.103 1.00 66.94 95 GLU A CA 1
ATOM 768 C C . GLU A 1 95 ? 35.263 -23.669 -28.308 1.00 66.94 95 GLU A C 1
ATOM 770 O O . GLU A 1 95 ? 36.204 -24.241 -28.870 1.00 66.94 95 GLU A O 1
ATOM 775 N N . GLU A 1 96 ? 34.010 -23.756 -28.756 1.00 71.56 96 GLU A N 1
ATOM 776 C CA . GLU A 1 96 ? 33.622 -24.506 -29.951 1.00 71.56 96 GLU A CA 1
ATOM 777 C C . GLU A 1 96 ? 34.234 -23.898 -31.221 1.00 71.56 96 GLU A C 1
ATOM 779 O O . GLU A 1 96 ? 34.924 -24.603 -31.967 1.00 71.56 96 GLU A O 1
ATOM 784 N N . ARG A 1 97 ? 34.163 -22.568 -31.380 1.00 74.19 97 ARG A N 1
ATOM 785 C CA . ARG A 1 97 ? 34.812 -21.849 -32.491 1.00 74.19 97 ARG A CA 1
ATOM 786 C C . ARG A 1 97 ? 36.327 -22.088 -32.537 1.00 74.19 97 ARG A C 1
ATOM 788 O O . ARG A 1 97 ? 36.893 -22.371 -33.594 1.00 74.19 97 ARG A O 1
A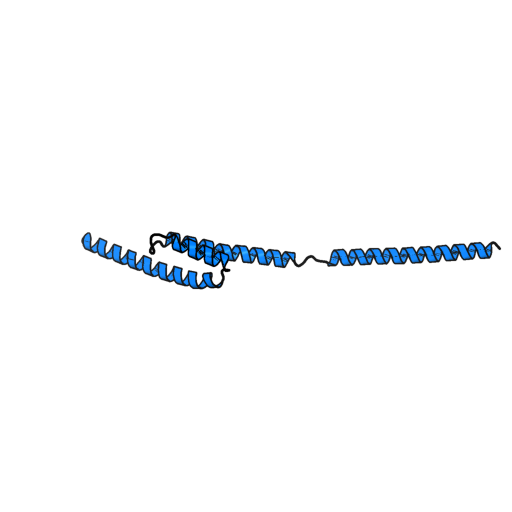TOM 795 N N . ARG A 1 98 ? 37.007 -22.073 -31.382 1.00 77.62 98 ARG A N 1
ATOM 796 C CA . ARG A 1 98 ? 38.454 -22.373 -31.290 1.00 77.62 98 ARG A CA 1
ATOM 797 C C . ARG A 1 98 ? 38.786 -23.822 -31.658 1.00 77.62 98 ARG A C 1
ATOM 799 O O . ARG A 1 98 ? 39.873 -24.090 -32.184 1.00 77.62 98 ARG A O 1
ATOM 806 N N . ARG A 1 99 ? 37.895 -24.777 -31.369 1.00 80.31 99 ARG A N 1
ATOM 807 C CA . ARG A 1 99 ? 38.070 -26.189 -31.752 1.00 80.31 99 ARG A CA 1
ATOM 808 C C . ARG A 1 99 ? 37.907 -26.376 -33.258 1.00 80.31 99 ARG A C 1
ATOM 810 O O . ARG A 1 99 ? 38.716 -27.094 -33.851 1.00 80.31 99 ARG A O 1
ATOM 817 N N . GLU A 1 100 ? 36.937 -25.712 -33.877 1.00 83.38 100 GLU A N 1
ATOM 818 C CA . GLU A 1 100 ? 36.742 -25.743 -35.331 1.00 83.38 100 GLU A CA 1
ATOM 819 C C . GLU A 1 100 ? 37.917 -25.117 -36.087 1.00 83.38 100 GLU A C 1
ATOM 821 O O . GLU A 1 100 ? 38.476 -25.750 -36.985 1.00 83.38 100 GLU A O 1
ATOM 826 N N . GLU A 1 101 ? 38.408 -23.953 -35.652 1.00 82.94 101 GLU A N 1
ATOM 827 C CA . GLU A 1 101 ? 39.589 -23.321 -36.254 1.00 82.94 101 GLU A CA 1
ATOM 828 C C . GLU A 1 101 ? 40.838 -24.215 -36.181 1.00 82.94 101 GLU A C 1
ATOM 830 O O . GLU A 1 101 ? 41.641 -24.274 -37.120 1.00 82.94 101 GLU A O 1
ATOM 835 N N . ARG A 1 102 ? 41.019 -24.954 -35.077 1.00 85.88 102 ARG A N 1
ATOM 836 C CA . ARG A 1 102 ? 42.121 -25.921 -34.937 1.00 85.88 102 ARG A CA 1
ATOM 837 C C . ARG A 1 102 ? 41.972 -27.108 -35.885 1.00 85.88 102 ARG A C 1
ATOM 839 O O . ARG A 1 102 ? 42.980 -27.543 -36.448 1.00 85.88 102 ARG A O 1
ATOM 846 N N . LYS A 1 103 ? 40.756 -27.637 -36.061 1.00 88.31 103 LYS A N 1
ATOM 847 C CA . LYS A 1 103 ? 40.478 -28.724 -37.015 1.00 88.31 103 LYS A CA 1
ATOM 848 C C . LYS A 1 103 ? 40.764 -28.268 -38.446 1.00 88.31 103 LYS A C 1
ATOM 850 O O . LYS A 1 103 ? 41.480 -28.958 -39.169 1.00 88.31 103 LYS A O 1
ATOM 855 N N . GLU A 1 104 ? 40.327 -27.065 -38.803 1.00 88.31 104 GLU A N 1
ATOM 856 C CA . GLU A 1 104 ? 40.524 -26.503 -40.138 1.00 88.31 104 GLU A CA 1
ATOM 857 C C . GLU A 1 104 ? 42.006 -26.254 -40.458 1.00 88.31 104 GLU A C 1
ATOM 859 O O 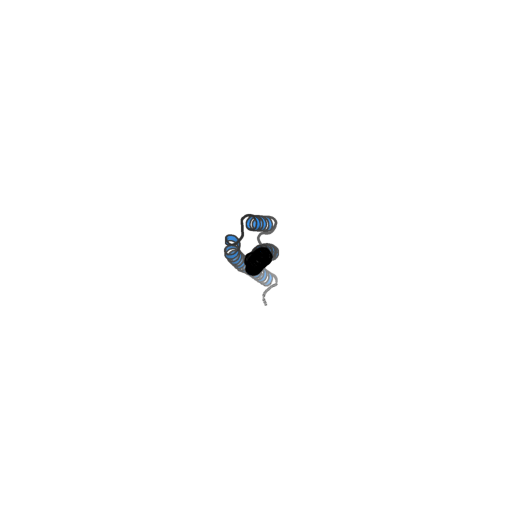. GLU A 1 104 ? 42.493 -26.605 -41.535 1.00 88.31 104 GLU A O 1
ATOM 864 N N . ARG A 1 105 ? 42.781 -25.731 -39.497 1.00 88.44 105 ARG A N 1
ATOM 865 C CA . ARG A 1 105 ? 44.238 -25.569 -39.658 1.00 88.44 105 ARG A CA 1
ATOM 866 C C . ARG A 1 105 ? 44.954 -26.906 -39.860 1.00 88.44 105 ARG A C 1
ATOM 868 O O . ARG A 1 105 ? 45.888 -26.979 -40.659 1.00 88.44 105 ARG A O 1
ATOM 875 N N . LYS A 1 106 ? 44.535 -27.961 -39.149 1.00 90.38 106 LYS A N 1
ATOM 876 C CA . LYS A 1 106 ? 45.094 -29.312 -39.323 1.00 90.38 106 LYS A CA 1
ATOM 877 C C . LYS A 1 106 ? 44.755 -29.886 -40.699 1.00 90.38 106 LYS A C 1
ATOM 879 O O . LYS A 1 106 ? 45.658 -30.410 -41.344 1.00 90.38 106 LYS A O 1
ATOM 884 N N . ARG A 1 107 ? 43.513 -29.718 -41.167 1.00 89.50 107 ARG A N 1
ATOM 885 C CA . ARG A 1 107 ? 43.068 -30.143 -42.504 1.00 89.50 107 ARG A CA 1
ATOM 886 C C . ARG A 1 107 ? 43.911 -29.504 -43.609 1.00 89.50 107 ARG A C 1
ATOM 888 O O . ARG A 1 107 ? 44.579 -30.218 -44.349 1.00 89.50 107 ARG A O 1
ATOM 895 N N . LYS A 1 108 ? 44.027 -28.171 -43.607 1.00 90.69 108 LYS A N 1
ATOM 896 C CA . LYS A 1 108 ? 44.858 -27.431 -44.578 1.00 90.69 108 LYS A CA 1
ATOM 897 C C . LYS A 1 108 ? 46.332 -27.839 -44.540 1.00 90.69 108 LYS A C 1
ATOM 899 O O . LYS A 1 108 ? 47.018 -27.804 -45.559 1.00 90.69 108 LYS A O 1
ATOM 904 N N . ARG A 1 109 ? 46.863 -28.197 -43.364 1.00 88.94 109 ARG A N 1
ATOM 905 C CA . ARG A 1 109 ? 48.246 -28.683 -43.240 1.00 88.94 109 ARG A CA 1
ATOM 906 C C . ARG A 1 109 ? 48.415 -30.068 -43.865 1.00 88.94 109 ARG A C 1
ATOM 908 O O . ARG A 1 109 ? 49.420 -30.279 -44.536 1.00 88.94 109 ARG A O 1
ATOM 915 N N . MET A 1 110 ? 47.462 -30.976 -43.659 1.00 85.44 110 MET A N 1
ATOM 916 C CA . MET A 1 110 ? 47.485 -32.312 -44.262 1.00 85.44 110 MET A CA 1
ATOM 917 C C . MET A 1 110 ? 47.373 -32.241 -45.786 1.00 85.44 110 MET A C 1
ATOM 919 O O . MET A 1 110 ? 48.225 -32.811 -46.458 1.00 85.44 110 MET A O 1
ATOM 923 N N . GLU A 1 111 ? 46.445 -31.441 -46.319 1.00 89.38 111 GLU A N 1
ATOM 924 C CA . GLU A 1 111 ? 46.297 -31.220 -47.769 1.00 89.38 111 GLU A CA 1
ATOM 925 C C . GLU A 1 111 ? 47.591 -30.689 -48.408 1.00 89.38 111 GLU A C 1
ATOM 927 O O . GLU A 1 111 ? 48.013 -31.150 -49.465 1.00 89.38 111 GLU A O 1
ATOM 932 N N . ARG A 1 112 ? 48.289 -29.755 -47.744 1.00 89.25 112 ARG A N 1
ATOM 933 C CA . ARG A 1 112 ? 49.593 -29.252 -48.222 1.00 89.25 112 ARG A CA 1
ATOM 934 C C . ARG A 1 112 ? 50.682 -30.322 -48.219 1.00 89.25 112 ARG A C 1
ATOM 936 O O . ARG A 1 112 ? 51.556 -30.292 -49.080 1.00 89.25 112 ARG A O 1
ATOM 943 N N . ILE A 1 113 ? 50.684 -31.213 -47.228 1.00 89.56 113 ILE A N 1
ATOM 944 C CA . ILE A 1 113 ? 51.656 -32.311 -47.150 1.00 89.56 113 ILE A CA 1
ATOM 945 C C . ILE A 1 113 ? 51.373 -33.333 -48.250 1.00 89.56 113 ILE A C 1
ATOM 947 O O . ILE A 1 113 ? 52.311 -33.805 -48.885 1.00 89.56 113 ILE A O 1
ATOM 951 N N . GLU A 1 114 ? 50.105 -33.652 -48.485 1.00 89.50 114 GLU A N 1
ATOM 952 C CA . GLU A 1 114 ? 49.669 -34.591 -49.515 1.00 89.50 114 GLU A CA 1
ATOM 953 C C . GLU A 1 114 ? 49.985 -34.067 -50.917 1.00 89.50 114 GLU A C 1
ATOM 955 O O . GLU A 1 114 ? 50.658 -34.755 -51.679 1.00 89.50 114 GLU A O 1
ATOM 960 N N . LYS A 1 115 ? 49.669 -32.796 -51.197 1.00 89.50 115 LYS A N 1
ATOM 961 C CA . LYS A 1 115 ? 50.047 -32.137 -52.454 1.00 89.50 115 LYS A CA 1
ATOM 962 C C . LYS A 1 115 ? 51.560 -32.180 -52.703 1.00 89.50 115 LYS A C 1
ATOM 964 O O . LYS A 1 115 ? 51.988 -32.531 -53.793 1.00 89.50 115 LYS A O 1
ATOM 969 N N . LYS A 1 116 ? 52.377 -31.906 -51.677 1.00 86.31 116 LYS A N 1
ATOM 970 C CA . LYS A 1 116 ? 53.847 -31.991 -51.780 1.00 86.31 116 LYS A CA 1
ATOM 971 C C . LYS A 1 116 ? 54.378 -33.411 -51.979 1.00 86.31 116 LYS A C 1
ATOM 973 O O . LYS A 1 116 ? 55.487 -33.565 -52.481 1.00 86.31 116 LYS A O 1
ATOM 978 N N . LYS A 1 117 ? 53.670 -34.437 -51.499 1.00 86.31 117 LYS A N 1
ATOM 979 C CA . LYS A 1 117 ? 54.040 -35.838 -51.751 1.00 86.31 117 LYS A CA 1
ATOM 980 C C . LYS A 1 117 ? 53.717 -36.226 -53.186 1.00 86.31 117 LYS A C 1
ATOM 982 O O . LYS A 1 117 ? 54.524 -36.905 -53.803 1.00 86.31 117 LYS A O 1
ATOM 987 N N . GLU A 1 118 ? 52.580 -35.771 -53.697 1.00 84.44 118 GLU A N 1
ATOM 988 C CA . GLU A 1 118 ? 52.183 -36.016 -55.080 1.00 84.44 118 GLU A CA 1
ATOM 989 C C . GLU A 1 118 ? 53.119 -35.308 -56.066 1.00 84.44 118 GLU A C 1
ATOM 991 O O . GLU A 1 118 ? 53.616 -35.943 -56.987 1.00 84.44 118 GLU A O 1
ATOM 996 N N . GLU A 1 119 ? 53.472 -34.0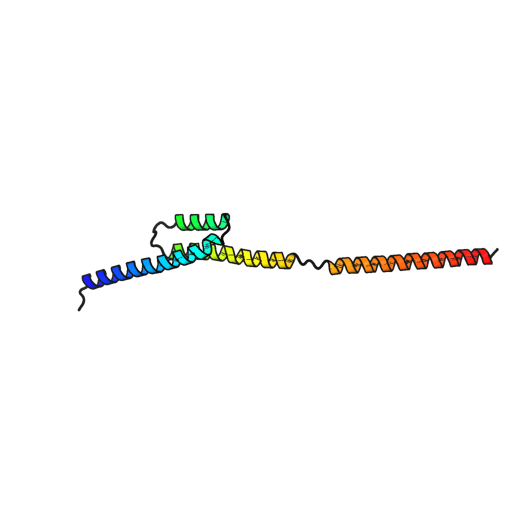42 -55.808 1.00 84.44 119 GLU A N 1
ATOM 997 C CA . GLU A 1 119 ? 54.470 -33.300 -56.598 1.00 84.44 119 GLU A CA 1
ATOM 998 C C . GLU A 1 119 ? 55.818 -34.044 -56.665 1.00 84.44 119 GLU A C 1
ATOM 1000 O O . GLU A 1 119 ? 56.373 -34.192 -57.749 1.00 84.44 119 GLU A O 1
ATOM 1005 N N . ARG A 1 120 ? 56.302 -34.595 -55.539 1.00 78.44 120 ARG A N 1
ATOM 1006 C CA . ARG A 1 120 ? 57.538 -35.400 -55.518 1.00 78.44 120 ARG A CA 1
ATOM 1007 C C . ARG A 1 120 ? 57.418 -36.726 -56.264 1.00 78.44 120 ARG A C 1
ATOM 1009 O O . ARG A 1 120 ? 58.364 -37.122 -56.924 1.00 78.44 120 ARG A O 1
ATOM 1016 N N . ARG A 1 121 ? 56.275 -37.414 -56.179 1.00 78.88 121 ARG A N 1
ATOM 1017 C CA . ARG A 1 121 ? 56.046 -38.668 -56.919 1.00 78.88 121 ARG A CA 1
ATOM 1018 C C . ARG A 1 121 ? 56.025 -38.452 -58.428 1.00 78.88 121 ARG A C 1
ATOM 1020 O O . ARG A 1 121 ? 56.489 -39.314 -59.160 1.00 78.88 121 ARG A O 1
ATOM 1027 N N . VAL A 1 122 ? 55.474 -37.326 -58.880 1.00 77.56 122 VAL A N 1
ATOM 1028 C CA . VAL A 1 122 ? 55.474 -36.943 -60.298 1.00 77.56 122 VAL A CA 1
ATOM 1029 C C . VAL A 1 122 ? 56.888 -36.585 -60.763 1.00 77.56 122 VAL A C 1
ATOM 1031 O O . VAL A 1 122 ? 57.272 -36.974 -61.858 1.00 77.56 122 VAL A O 1
ATOM 1034 N N . GLU A 1 123 ? 57.672 -35.898 -59.927 1.00 71.50 123 GLU A N 1
ATOM 1035 C CA . GLU A 1 123 ? 59.080 -35.573 -60.203 1.00 71.50 123 GLU A CA 1
ATOM 1036 C C . GLU A 1 123 ? 59.982 -36.822 -60.237 1.00 71.50 123 GLU A C 1
ATOM 1038 O O . GLU A 1 123 ? 60.868 -36.903 -61.075 1.00 71.50 123 GLU A O 1
ATOM 1043 N N . GLU A 1 124 ? 59.731 -37.820 -59.384 1.00 71.69 124 GLU A N 1
ATOM 1044 C CA . GLU A 1 124 ? 60.463 -39.101 -59.361 1.00 71.69 124 GLU A CA 1
ATOM 1045 C C . GLU A 1 124 ? 60.061 -40.072 -60.496 1.00 71.69 124 GLU A C 1
ATOM 1047 O O . GLU A 1 124 ? 60.745 -41.073 -60.711 1.00 71.69 124 GLU A O 1
ATOM 1052 N N . ALA A 1 125 ? 58.953 -39.815 -61.203 1.00 66.81 125 ALA A N 1
ATOM 1053 C CA . ALA A 1 125 ? 58.445 -40.645 -62.304 1.00 66.81 125 ALA A CA 1
ATOM 1054 C C . ALA A 1 125 ? 58.817 -40.123 -63.712 1.00 66.81 125 ALA A C 1
ATOM 1056 O O . ALA A 1 125 ? 58.439 -40.753 -64.705 1.00 66.81 125 ALA A O 1
ATOM 1057 N N . LEU A 1 126 ? 59.521 -38.987 -63.788 1.00 55.38 126 LEU A N 1
ATOM 1058 C CA . LEU A 1 126 ? 60.093 -38.375 -64.997 1.00 55.38 126 LEU A CA 1
ATOM 1059 C C . LEU A 1 126 ? 61.589 -38.692 -65.109 1.00 55.38 126 LEU A C 1
ATOM 1061 O O . LEU A 1 126 ? 62.041 -38.888 -66.260 1.00 55.38 126 LEU A O 1
#

Sequence (126 aa):
RIGKESYNAVKDMHYMWYVHSVKALLVQVAKEIVPKLNEDSERDFLLCLNRIAVKTDIVRTSQCLMEARESMTTRRTKNEKQMSSFVVDNKANEEERRREERKERKRKRMERIEKKKEERRVEEAL

Mean predicted aligned error: 15.05 Å

Organism: NCBI:txid1538716

Solvent-accessible surface area (backbone atoms only — not comparable to full-atom values): 7149 Å² total; per-residue (Å²): 131,85,50,75,65,62,49,50,54,52,51,52,51,51,50,53,50,51,51,53,55,51,48,55,50,53,50,55,53,45,67,66,47,56,83,68,45,54,74,68,54,42,50,52,34,53,52,48,56,70,68,50,88,52,93,79,48,60,66,64,52,48,49,36,52,49,55,46,51,46,60,48,52,58,45,52,55,48,51,51,50,51,59,59,61,68,64,65,73,62,61,63,62,54,52,51,53,56,51,50,54,52,51,52,54,51,51,58,50,49,54,54,51,50,52,56,50,51,54,49,53,55,62,75,73,109

Foldseek 3Di:
DQDPVNVVVVVVVVVVVVLVVLVVVLVVLCVVQLVLADPVLNVQLVVQQVPPPDVSPSPSSVVSSVSSVVVNVVVVVVVVVVVVVVPPPCVVVVVVVVVVVVVVVVVVVVVVVVVVVVVVVVVVVD

Radius of gyration: 37.88 Å; Cα contacts (8 Å, |Δi|>4): 34; chains: 1; bounding box: 84×48×105 Å

pLDDT: mean 84.16, std 14.97, range [42.75, 96.75]

=== Feature glossary ===
A reading guide for the features in this record.

Start from the sequence.

  · Sequence gives the chain of amino acids in standard one-letter code (A=alanine, C=cysteine, …, Y=tyrosine), read N→C. It is the only feature that is directly encoded by the gene; all structural features are derived from the folded form of this sequence.

Fold it, and you get atomic coordinates and the backbone conformation that goes with them.

  · Structure coordinates are given as an mmCIF _atom_site loop: one row per atom with element, residue name, chain id, sequence number, and x/y/z position in Å. Only the four main-chain atoms per residue are included here; side chains are omitted to keep the record compact.

  · Backbone dihedral angles. Every residue except chain termini has a φ (preceding-C → N → Cα → C) and a ψ (N → Cα → C → next-N). They are reported in degrees following the IUPAC sign convention. Secondary structure is essentially a statement about which (φ, ψ) basin each residue occupies.

  · Eight-state secondary structure (DSSP): H is the canonical α-helix, G the tighter 3₁₀-helix, I the wider π-helix; E/B are β-structure, T and S are turns and bends, and '-' is everything else. DSSP derives these from the pattern of main-chain N–H···O=C hydrogen bonds, not from the sequence.

  · SS3 is a coarse helix/strand/coil call (letters a/b/c) made by the P-SEA algorithm from inter-Cα distances and dihedrals. It is less detailed than DSSP but needs only Cα positions.

Summarize the fold with a handful of shape descriptors and a per-residue structural alphabet.

  · Radius of gyration (Rg) is the root-mean-square distance of Cα atoms from their centroid — a single number for overall size and compactness. A globular domain of N residues has Rg ≈ 2.2·N^0.38 Å; an extended or disordered chain has a much larger Rg. The Cα contact count is the number of residue pairs whose Cα atoms are within 8 Å and are more than four positions apart in sequence — a standard proxy for tertiary packing density. The bounding box is the smallest axis-aligned box enclosing all Cα atoms.

  · 3Di is Foldseek's structural alphabet. Each residue is assigned one of twenty discrete states based on how its Cα sits relative to its spatial (not sequential) neighbors. Aligning 3Di strings finds structural homologs roughly as well as full 3D superposition, but orders of magnitude faster.

  · Solvent-accessible surface area (SASA) is the area in Å² traced out by the centre of a 1.4 Å probe sphere (a water molecule) rolled over the protein's van der Waals surface (Shrake–Rupley / Lee–Richards construction). Buried residues have near-zero SASA; fully exposed residues can exceed 200 Å². The total SASA scales roughly with the number of surface residues.

Ask how reliable the model is.

  · F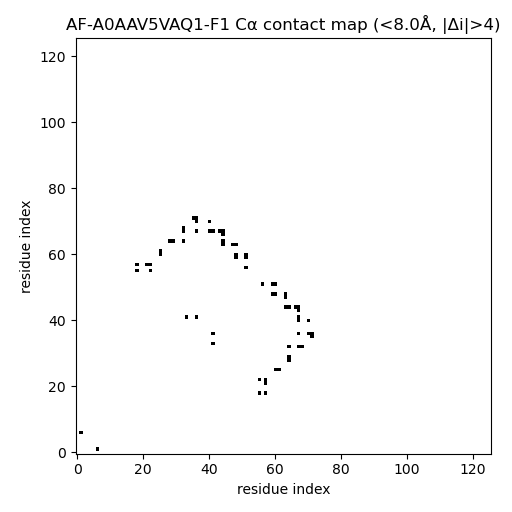or AlphaFold models, the B-factor field carries pLDDT — the model's own estimate of local accuracy on a 0–100 scale. Regions with pLDDT<50 should be treated as essentially unmodeled; they often correspond to intrinsically disordered segments.

  · For experimental (PDB) structures, the B-factor (temperature factor) quantifies the positional spread of each atom in the crystal — a combination of thermal vibration and static disorder — in units of Å². High B-factors mark flexible loops or poorly resolved regions; low B-factors mark the rigid, well-ordered core.

  · Predicted Aligned Error (PAE) is an AlphaFold confidence matrix: entry (i, j) is the expected error in the position of residue j, in ångströms, when the prediction is superimposed on the true structure at residue i. Low PAE within a block of residues means that block is internally rigid and well-predicted; high PAE between two blocks means their relative placement is uncertain even if each block individually is confident.

Place it in context: what it resembles, what it is annotated as, and how it looks.

  · Structural nearest neighbors (via Foldseek easy-search vs the PDB). Reported per hit: target PDB id, E-value, and alignment TM-score. A TM-score above ~0.5 is the conventional threshold for 'same fold'.

  · Functional annotations link the protein to curated databases. InterPro entries identify conserved domains and families by matching the sequence against member-database signatures (Pfam, PROSITE, CDD, …). Gene Ontology (GO) terms describe molecular function, biological process, and cellular component in a controlled vocabulary. CATH places the structure in a hierarchical fold classification (Class/Architecture/Topology/Homologous-superfamily). The organism is the source species.

  · The contact map is a binary N×N matrix image: pixel (i, j) is dark where Cα_i and Cα_j are within 8 Å and |i−j|>4. Because the |i−j|>4 filter removes local helical contacts, off-diagonal stripes parallel to the main diagonal indicate parallel β-sheets; stripes perpendicular to it indicate antiparallel β-sheets. The Ramachandran plot scatters every residue's (φ, ψ) pair against the sterically allowed regions. The PAE heatmap renders the predicted-aligned-error matrix.

  · Six rendered views show the 3D structure from the faces of a cube — i.e. along ±x, ±y, ±z. Rendering representation is drawn randomly per protein from cartoon (secondary-structure ribbons), sticks (backbone bonds), or molecular surface; coloring is either N→C rainbow (blue at the N-terminus through red at the C-terminus) or one color per chain.